Protein AF-A0A2E3DW38-F1 (afdb_monomer)

Secondary structure (DSSP, 8-state):
-----------EEEE-TTS-EEEEPSS--------S-GGG-EEE-TTT--EEEE----STTTSEEEE------

Structure (mmCIF, N/CA/C/O backbone):
data_AF-A0A2E3DW38-F1
#
_entry.id   AF-A0A2E3DW38-F1
#
loop_
_atom_site.group_PDB
_atom_site.id
_atom_site.type_symbol
_atom_site.label_atom_id
_atom_site.label_alt_id
_atom_site.label_comp_id
_atom_site.label_asym_id
_atom_site.label_entity_id
_atom_site.label_seq_id
_atom_site.pdbx_PDB_ins_code
_atom_site.Cartn_x
_atom_site.Cartn_y
_atom_site.Cartn_z
_atom_site.occupancy
_atom_site.B_iso_or_equiv
_atom_site.auth_seq_id
_atom_site.auth_comp_id
_atom_site.auth_asym_id
_atom_site.auth_atom_id
_atom_site.pdbx_PDB_model_num
ATOM 1 N N . MET A 1 1 ? -36.451 -18.214 29.723 1.00 38.47 1 MET A N 1
ATOM 2 C CA . MET A 1 1 ? -36.249 -17.672 28.363 1.00 38.47 1 MET A CA 1
ATOM 3 C C . MET A 1 1 ? -34.778 -17.291 28.247 1.00 38.47 1 MET A C 1
ATOM 5 O O . MET A 1 1 ? -34.351 -16.371 28.930 1.00 38.47 1 MET A O 1
ATOM 9 N N . LYS A 1 2 ? -33.972 -18.088 27.535 1.00 43.28 2 LYS A N 1
ATOM 10 C CA . LYS A 1 2 ? -32.544 -17.807 27.341 1.00 43.28 2 LYS A CA 1
ATOM 11 C C . LYS A 1 2 ? -32.446 -16.750 26.250 1.00 43.28 2 LYS A C 1
ATOM 13 O O . LYS A 1 2 ? -32.777 -17.015 25.103 1.00 43.28 2 LYS A O 1
ATOM 18 N N . ILE A 1 3 ? -32.111 -15.530 26.642 1.00 50.91 3 ILE A N 1
ATOM 19 C CA . ILE A 1 3 ? -31.723 -14.491 25.698 1.00 50.91 3 ILE A CA 1
ATOM 20 C C . ILE A 1 3 ? -30.290 -14.800 25.280 1.00 50.91 3 ILE A C 1
ATOM 22 O O . ILE A 1 3 ? -29.346 -14.425 25.972 1.00 50.91 3 ILE A O 1
ATOM 26 N N . ASP A 1 4 ? -30.132 -15.511 24.166 1.00 52.69 4 ASP A N 1
ATOM 27 C CA . ASP A 1 4 ? -28.860 -15.581 23.454 1.00 52.69 4 ASP A CA 1
ATOM 28 C C . ASP A 1 4 ? -28.553 -14.170 22.935 1.00 52.69 4 ASP A C 1
ATOM 30 O O . ASP A 1 4 ? -28.871 -13.799 21.805 1.00 52.69 4 ASP A O 1
ATOM 34 N N . ARG A 1 5 ? -27.989 -13.324 23.808 1.00 51.81 5 ARG A N 1
ATOM 35 C CA . ARG A 1 5 ? -27.374 -12.051 23.431 1.00 51.81 5 ARG A CA 1
ATOM 36 C C . ARG A 1 5 ? -26.123 -12.380 22.624 1.00 51.81 5 ARG A C 1
ATOM 38 O O . ARG A 1 5 ? -25.006 -12.323 23.134 1.00 51.81 5 ARG A O 1
ATOM 45 N N . GLY A 1 6 ? -26.317 -12.732 21.356 1.00 54.97 6 GLY A N 1
ATOM 46 C CA . GLY A 1 6 ? -25.275 -12.595 20.353 1.00 54.97 6 GLY A CA 1
ATOM 47 C C . GLY A 1 6 ? -24.814 -11.144 20.404 1.00 54.97 6 GLY A C 1
ATOM 48 O O . GLY A 1 6 ? -25.598 -10.238 20.127 1.00 54.97 6 GLY A O 1
ATOM 49 N N . TYR A 1 7 ? -23.586 -10.921 20.870 1.00 58.62 7 TYR A N 1
ATOM 50 C CA . TYR A 1 7 ? -22.973 -9.600 20.916 1.00 58.62 7 TYR A CA 1
ATOM 51 C C . TYR A 1 7 ? -23.106 -8.970 19.528 1.00 58.62 7 TYR A C 1
ATOM 53 O O . TYR A 1 7 ? -22.488 -9.441 18.572 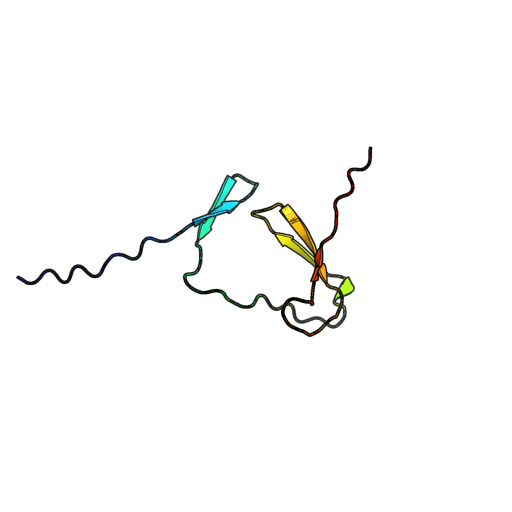1.00 58.62 7 TYR A O 1
ATOM 61 N N . ALA A 1 8 ? -23.930 -7.926 19.407 1.00 59.25 8 ALA A N 1
ATOM 62 C CA . 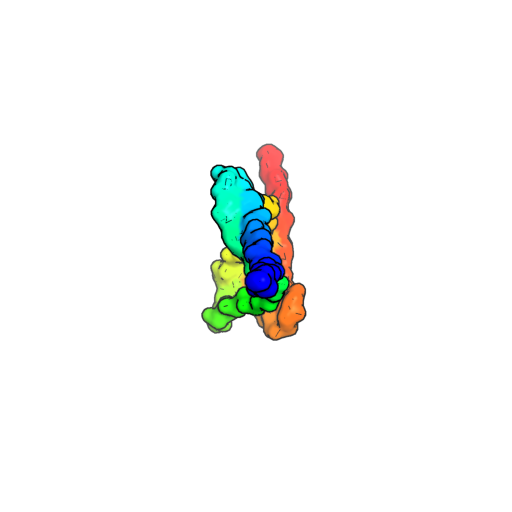ALA A 1 8 ? -23.976 -7.118 18.202 1.00 59.25 8 ALA A CA 1
ATOM 63 C C . ALA A 1 8 ? -22.565 -6.576 17.989 1.00 59.25 8 ALA A C 1
ATOM 65 O O . ALA A 1 8 ? -22.047 -5.805 18.800 1.00 59.25 8 ALA A O 1
ATOM 66 N N . LYS A 1 9 ? -21.902 -7.065 16.946 1.00 67.00 9 LYS A N 1
ATOM 67 C CA . LYS A 1 9 ? -20.540 -6.673 16.636 1.00 67.00 9 LYS A CA 1
ATOM 68 C C . LYS A 1 9 ? -20.552 -5.190 16.300 1.00 67.00 9 LYS A C 1
ATOM 70 O O . LYS A 1 9 ? -21.109 -4.795 15.280 1.00 67.00 9 LYS A O 1
ATOM 75 N N . MET A 1 10 ? -20.001 -4.370 17.191 1.00 74.75 10 MET A N 1
ATOM 76 C CA . MET A 1 10 ? -19.856 -2.942 16.942 1.00 74.75 10 MET A CA 1
ATOM 77 C C . MET A 1 10 ? -19.027 -2.760 15.674 1.00 74.75 10 MET A C 1
ATOM 79 O O . MET A 1 10 ? -17.844 -3.110 15.648 1.00 74.75 10 MET A O 1
ATOM 83 N N . LYS A 1 11 ? -19.662 -2.226 14.628 1.00 80.81 11 LYS A N 1
ATOM 84 C CA . LYS A 1 11 ? -18.958 -1.785 13.429 1.00 80.81 11 LYS A CA 1
ATOM 85 C C . LYS A 1 11 ? -17.987 -0.679 13.823 1.00 80.81 11 LYS A C 1
ATOM 87 O O . LYS A 1 11 ? -18.360 0.257 14.532 1.00 80.81 11 LYS A O 1
ATOM 92 N N . LYS A 1 12 ? -16.735 -0.827 13.404 1.00 92.12 12 LYS A N 1
ATOM 93 C CA . LYS A 1 12 ? -15.709 0.201 13.555 1.00 92.12 12 LYS A CA 1
ATOM 94 C C . LYS A 1 12 ? -15.686 1.059 12.299 1.00 92.12 12 LYS A C 1
ATOM 96 O O . LYS A 1 12 ? -16.029 0.584 11.220 1.00 92.12 12 LYS A O 1
ATOM 101 N N . TYR A 1 13 ? -15.280 2.310 12.461 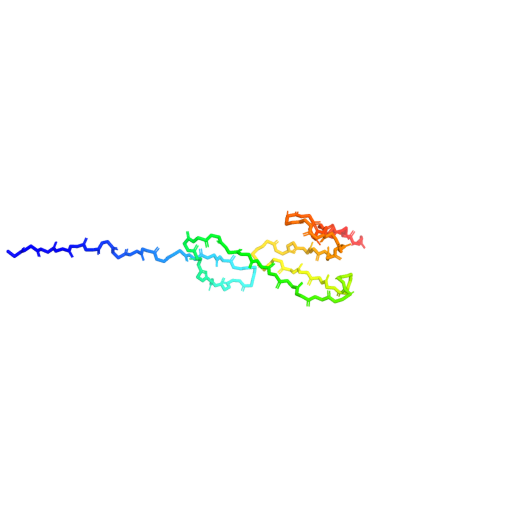1.00 94.56 13 TYR A N 1
ATOM 102 C CA . TYR A 1 13 ? -15.222 3.290 11.386 1.00 94.56 13 TYR A CA 1
ATOM 103 C C . TYR A 1 13 ? -13.885 4.016 11.419 1.00 94.56 13 TYR A C 1
ATOM 105 O O . TYR A 1 13 ? -13.326 4.231 12.498 1.00 94.56 13 TYR A O 1
ATOM 113 N N . ARG A 1 14 ? -13.414 4.452 10.251 1.00 95.06 14 ARG A N 1
ATOM 114 C CA . ARG A 1 14 ? -12.268 5.362 10.126 1.00 95.06 14 ARG A CA 1
ATOM 115 C C . ARG A 1 14 ? -12.697 6.689 9.531 1.00 95.06 14 ARG A C 1
ATOM 117 O O . ARG A 1 14 ? -13.566 6.715 8.663 1.00 95.06 14 ARG A O 1
ATOM 124 N N . LYS A 1 15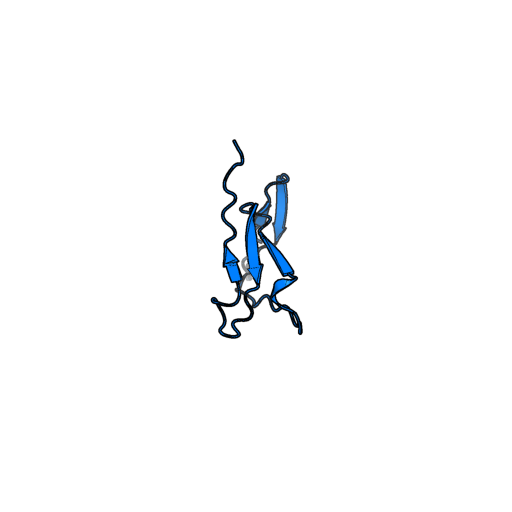 ? -12.090 7.780 10.003 1.00 96.56 15 LYS A N 1
ATOM 125 C CA . LYS A 1 15 ? -12.382 9.138 9.539 1.00 96.56 15 LYS A CA 1
ATOM 126 C C . LYS A 1 15 ? -11.358 9.562 8.492 1.00 96.56 15 LYS A C 1
ATOM 128 O O . LYS A 1 15 ? -10.161 9.540 8.754 1.00 96.56 15 LYS A O 1
ATOM 133 N N . LEU A 1 16 ? -11.837 9.962 7.324 1.00 96.81 16 LEU A N 1
ATOM 134 C CA . LEU A 1 16 ? -11.007 10.438 6.223 1.00 96.81 16 LEU A CA 1
ATOM 135 C C . LEU A 1 16 ? -10.672 11.928 6.391 1.00 96.81 16 LEU A C 1
ATOM 137 O O . LEU A 1 16 ? -11.350 12.657 7.122 1.00 96.81 16 LEU A O 1
ATOM 141 N N . LYS A 1 17 ? -9.665 12.420 5.658 1.00 95.25 17 LYS A N 1
ATOM 142 C CA . LYS A 1 17 ? -9.282 13.846 5.678 1.00 95.25 17 LYS A CA 1
ATOM 143 C C . LYS A 1 17 ? -10.396 14.805 5.261 1.00 95.25 17 LYS A C 1
ATOM 145 O O . LYS A 1 17 ? -10.401 15.949 5.703 1.00 95.25 17 LYS A O 1
ATOM 150 N N . ASN A 1 18 ? -11.328 14.358 4.424 1.00 93.81 18 ASN A N 1
ATOM 151 C CA . ASN A 1 18 ? -12.484 15.153 4.003 1.00 93.81 18 ASN A CA 1
ATOM 152 C C . ASN A 1 18 ? -13.626 15.167 5.043 1.00 93.81 18 ASN A C 1
ATOM 154 O O . ASN A 1 18 ? -14.630 15.839 4.829 1.00 93.81 18 ASN A O 1
ATOM 158 N N . GLY A 1 19 ? -13.482 14.450 6.164 1.00 94.75 19 GLY A N 1
ATOM 159 C CA . GLY A 1 19 ? -14.471 14.371 7.238 1.00 94.75 19 GLY A CA 1
ATOM 160 C C . GLY A 1 19 ? -15.450 13.200 7.133 1.00 94.75 19 GLY A C 1
ATOM 161 O O . GLY A 1 19 ? -16.153 12.936 8.111 1.00 94.75 19 GLY A O 1
ATOM 162 N N . GLU A 1 20 ? -15.472 12.476 6.012 1.00 96.50 20 GLU A N 1
ATOM 163 C CA . GLU A 1 20 ? -16.306 11.285 5.830 1.00 96.50 20 GLU A CA 1
ATOM 164 C C . GLU A 1 20 ? -15.841 10.123 6.719 1.00 96.50 20 GLU A C 1
ATOM 166 O O . GLU A 1 20 ? -14.693 10.074 7.169 1.00 96.50 20 GLU A O 1
ATOM 171 N N . SER A 1 21 ? -16.747 9.180 6.986 1.00 96.38 21 SER A N 1
ATOM 172 C CA . SER A 1 21 ? -16.457 7.9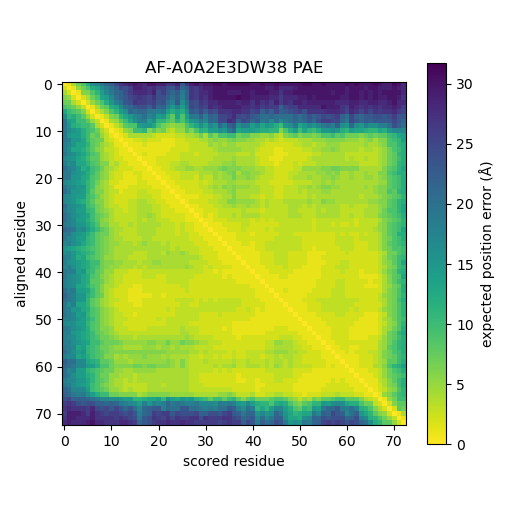59 7.745 1.00 96.38 21 SER A CA 1
ATOM 173 C C . SER A 1 21 ? -16.680 6.724 6.880 1.00 96.38 21 SER A C 1
ATOM 175 O O . SER A 1 21 ? -17.696 6.629 6.196 1.00 96.38 21 SER A O 1
ATOM 177 N N . VAL A 1 22 ? -15.749 5.772 6.931 1.00 95.19 22 VAL A N 1
ATOM 178 C CA . VAL A 1 22 ? -15.807 4.509 6.176 1.00 95.19 22 VAL A CA 1
ATOM 179 C C . VAL A 1 22 ? -15.804 3.308 7.119 1.00 95.19 22 VAL A C 1
ATOM 181 O O . VAL A 1 22 ? -15.158 3.358 8.167 1.00 95.19 22 VAL A O 1
ATOM 184 N N . ASP A 1 23 ? -16.535 2.247 6.760 1.00 95.25 23 ASP A N 1
ATOM 185 C CA . ASP A 1 23 ? -16.579 0.988 7.520 1.00 95.25 23 ASP A CA 1
ATOM 186 C C . ASP A 1 23 ? -15.179 0.342 7.567 1.00 95.25 23 ASP A C 1
ATOM 188 O O . ASP A 1 23 ? -14.531 0.143 6.537 1.00 95.25 23 ASP A O 1
ATOM 192 N N . GLU A 1 24 ? -14.724 -0.039 8.759 1.00 94.75 24 GLU A N 1
ATOM 193 C CA . GLU A 1 24 ? -13.504 -0.825 8.940 1.00 94.75 24 GLU A CA 1
ATOM 194 C C . GLU A 1 24 ? -13.827 -2.324 8.889 1.00 94.75 24 GLU A C 1
ATOM 196 O O . GLU A 1 24 ? -14.666 -2.832 9.640 1.00 94.75 24 GLU A O 1
ATOM 201 N N . LEU A 1 25 ? -13.129 -3.048 8.010 1.00 92.62 25 LEU A N 1
ATOM 202 C CA . LEU A 1 25 ? -13.225 -4.502 7.940 1.00 92.62 25 LEU A CA 1
ATOM 203 C C . LEU A 1 25 ? -12.593 -5.149 9.174 1.00 92.62 25 LEU A C 1
ATOM 205 O O . LEU A 1 25 ? -11.569 -4.719 9.693 1.00 92.62 25 LEU A O 1
ATOM 209 N N . GLU A 1 26 ? -13.180 -6.256 9.609 1.00 91.56 26 GLU A N 1
ATOM 210 C CA . GLU A 1 26 ? -12.727 -6.987 10.796 1.00 91.56 26 GLU A CA 1
ATOM 211 C C . GLU A 1 26 ? -11.362 -7.657 10.620 1.00 91.56 26 GLU A C 1
ATOM 213 O O . GLU A 1 26 ? -10.680 -7.952 11.601 1.00 91.56 26 GLU A O 1
ATOM 218 N N . LYS A 1 27 ? -11.004 -7.963 9.371 1.00 93.25 27 LYS A N 1
ATOM 219 C CA . LYS A 1 27 ? -9.756 -8.612 8.980 1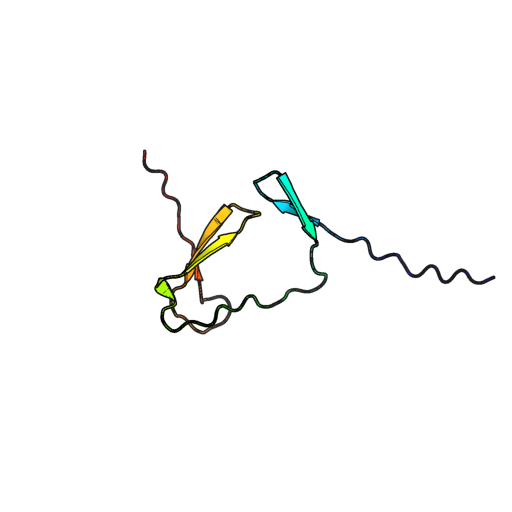.00 93.25 27 LYS A CA 1
ATOM 220 C C . LYS A 1 27 ? -9.121 -7.810 7.855 1.00 93.25 27 LYS A C 1
ATOM 222 O O . LYS A 1 27 ? -9.826 -7.297 6.987 1.00 93.25 27 LYS A O 1
ATOM 227 N N . ALA A 1 28 ? -7.793 -7.747 7.868 1.00 92.12 28 ALA A N 1
ATOM 228 C CA . ALA A 1 28 ? -7.032 -7.163 6.776 1.00 92.12 28 ALA A CA 1
ATOM 229 C C . ALA A 1 28 ? -7.294 -7.927 5.470 1.00 92.12 28 ALA A C 1
ATOM 231 O O . ALA A 1 28 ? -7.446 -9.151 5.474 1.00 92.12 28 ALA A O 1
ATOM 232 N N . ILE A 1 29 ? -7.323 -7.187 4.365 1.00 93.38 29 ILE A N 1
ATOM 233 C CA . ILE A 1 29 ? -7.425 -7.727 3.010 1.00 93.38 29 ILE A CA 1
ATOM 234 C C . ILE A 1 29 ? -6.268 -7.202 2.166 1.00 93.38 29 ILE A C 1
ATOM 236 O O . ILE A 1 29 ? -5.690 -6.154 2.458 1.00 93.38 29 ILE A O 1
ATOM 240 N N . GLU A 1 30 ? -5.948 -7.922 1.100 1.00 91.19 30 GLU A N 1
ATOM 241 C CA . GLU A 1 30 ? -4.938 -7.498 0.138 1.00 91.19 30 GLU A CA 1
ATOM 242 C C . GLU A 1 30 ? -5.544 -6.530 -0.881 1.00 91.19 30 GLU A C 1
ATOM 244 O O . GLU A 1 30 ? -6.545 -6.831 -1.534 1.00 91.19 30 GLU A O 1
ATOM 249 N N . LEU A 1 31 ? -4.907 -5.371 -1.055 1.00 89.81 31 LEU A N 1
ATOM 250 C CA . LEU A 1 31 ? -5.238 -4.428 -2.118 1.00 89.81 31 LEU A CA 1
ATOM 251 C C . LEU A 1 31 ? -4.306 -4.670 -3.315 1.00 89.81 31 LEU A C 1
ATOM 253 O O . LEU A 1 31 ? -3.129 -4.314 -3.275 1.00 89.81 31 LEU A O 1
ATOM 257 N N . ILE A 1 32 ? -4.828 -5.283 -4.383 1.00 89.56 32 ILE A N 1
ATOM 258 C CA . ILE A 1 32 ? -4.039 -5.705 -5.552 1.00 89.56 32 ILE A CA 1
ATOM 259 C C . ILE A 1 32 ? -4.391 -4.860 -6.780 1.00 89.56 32 ILE A C 1
ATOM 261 O O . ILE A 1 32 ? -5.544 -4.810 -7.207 1.00 89.56 32 ILE A O 1
ATOM 265 N N . ILE A 1 33 ? -3.371 -4.278 -7.417 1.00 90.94 33 ILE A N 1
ATOM 266 C CA . ILE A 1 33 ? -3.487 -3.604 -8.718 1.00 90.94 33 ILE A CA 1
ATOM 267 C C . ILE A 1 33 ? -2.806 -4.470 -9.784 1.00 90.94 33 ILE A C 1
ATOM 269 O O . ILE A 1 33 ? -1.584 -4.597 -9.807 1.00 90.94 33 ILE A O 1
ATOM 273 N N . LYS A 1 34 ? -3.583 -5.043 -10.711 1.00 92.81 34 LYS A N 1
ATOM 274 C CA . LYS A 1 34 ? -3.045 -5.789 -11.862 1.00 92.81 34 LYS A CA 1
ATOM 275 C C . LYS A 1 34 ? -2.711 -4.825 -13.001 1.00 92.81 34 LYS A C 1
ATOM 277 O O . LYS A 1 34 ? -3.586 -4.134 -13.514 1.00 92.81 34 LYS A O 1
ATOM 282 N N . THR A 1 35 ? -1.447 -4.765 -13.414 1.00 95.50 35 THR A N 1
ATOM 283 C CA . THR A 1 35 ? -0.983 -3.822 -14.444 1.00 95.50 35 THR A CA 1
ATOM 284 C C . THR A 1 35 ? 0.296 -4.314 -15.118 1.00 95.50 35 THR A C 1
ATOM 286 O O . THR A 1 35 ? 1.090 -5.017 -14.504 1.00 95.50 35 THR A O 1
ATOM 289 N N . LYS A 1 36 ? 0.516 -3.904 -16.372 1.00 96.69 36 LYS A N 1
ATOM 290 C CA . LYS A 1 36 ? 1.800 -4.076 -17.080 1.00 96.69 36 LYS A CA 1
ATOM 291 C C . LYS A 1 36 ? 2.746 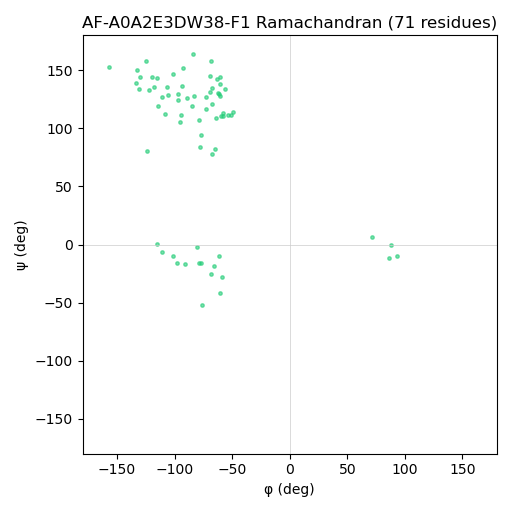-2.879 -16.908 1.00 96.69 36 LYS A C 1
ATOM 293 O O . LYS A 1 36 ? 3.935 -3.000 -17.159 1.00 96.69 36 LYS A O 1
ATOM 298 N N . CYS A 1 37 ? 2.221 -1.733 -16.472 1.00 96.81 37 CYS A N 1
ATOM 299 C CA . CYS A 1 37 ? 2.981 -0.499 -16.265 1.00 96.81 37 CYS A CA 1
ATOM 300 C C . CYS A 1 37 ? 2.767 -0.046 -14.815 1.00 96.81 37 CYS A C 1
ATOM 302 O O . CYS A 1 37 ? 1.874 0.766 -14.571 1.00 96.81 37 CYS A O 1
ATOM 304 N N . PRO A 1 38 ? 3.472 -0.618 -13.825 1.00 96.19 38 PRO A N 1
ATOM 305 C CA . PRO A 1 38 ? 3.264 -0.295 -12.412 1.00 96.19 38 PRO A CA 1
ATOM 306 C C . PRO A 1 38 ? 3.537 1.181 -12.142 1.00 96.19 38 PRO A C 1
ATOM 308 O O . PRO A 1 38 ? 2.716 1.862 -11.538 1.00 96.19 38 PRO A O 1
ATOM 311 N N . THR A 1 39 ? 4.599 1.716 -12.734 1.00 96.12 39 THR A N 1
ATOM 312 C CA . THR A 1 39 ? 5.025 3.099 -12.539 1.00 96.12 39 THR A CA 1
ATOM 313 C C . THR A 1 39 ? 4.002 4.142 -12.975 1.00 96.12 39 THR A C 1
ATOM 315 O O . THR A 1 39 ? 4.202 5.290 -12.634 1.00 96.12 39 THR A O 1
ATOM 318 N N . LYS A 1 40 ? 2.897 3.846 -13.669 1.00 96.75 40 LYS A N 1
ATOM 319 C CA . LYS A 1 40 ? 1.868 4.875 -13.948 1.00 96.75 40 LYS A CA 1
ATOM 320 C C . LYS A 1 40 ? 0.934 5.151 -12.763 1.00 96.75 40 LYS A C 1
ATOM 322 O O . LYS A 1 40 ? 0.214 6.142 -12.778 1.00 96.75 40 LYS A O 1
ATOM 327 N N . TRP A 1 41 ? 0.912 4.265 -11.770 1.00 97.56 41 TRP A N 1
ATOM 328 C CA . TRP A 1 41 ? -0.053 4.311 -10.679 1.00 97.56 41 TRP A CA 1
ATOM 329 C C . TRP A 1 41 ? 0.485 5.062 -9.463 1.00 97.56 41 TRP A C 1
ATOM 331 O O . TRP A 1 41 ? 1.620 4.846 -9.028 1.00 97.56 41 TRP A O 1
ATOM 341 N N . VAL A 1 42 ? -0.377 5.902 -8.892 1.00 96.00 42 VAL A N 1
ATOM 342 C CA . VAL A 1 42 ? -0.199 6.544 -7.588 1.00 96.00 42 VAL A CA 1
ATOM 343 C C . VAL A 1 42 ? -1.386 6.159 -6.713 1.00 96.00 42 VAL A C 1
ATOM 345 O O . VAL A 1 42 ? -2.528 6.235 -7.162 1.00 96.00 42 VAL A O 1
ATOM 348 N N . ILE A 1 43 ? -1.113 5.752 -5.478 1.00 95.38 43 ILE A N 1
ATOM 349 C CA . ILE A 1 43 ? -2.128 5.461 -4.462 1.00 95.38 43 ILE A CA 1
ATOM 350 C C . ILE A 1 43 ? -2.112 6.596 -3.450 1.00 95.38 43 ILE A C 1
ATOM 352 O O . ILE A 1 43 ? -1.039 7.029 -3.033 1.00 95.38 43 ILE A O 1
ATOM 356 N N . LEU A 1 44 ? -3.293 7.072 -3.073 1.00 95.38 44 LEU A N 1
ATOM 357 C CA . LEU A 1 44 ? -3.490 8.051 -2.013 1.00 95.38 44 LEU A CA 1
ATOM 358 C C . LEU A 1 44 ? -4.266 7.373 -0.889 1.00 95.38 44 LEU A C 1
ATOM 360 O O . LEU A 1 44 ? -5.400 6.947 -1.098 1.00 95.38 44 LEU A O 1
ATOM 364 N N . ASP A 1 45 ? -3.666 7.297 0.290 1.00 95.00 45 ASP A N 1
ATOM 365 C CA . ASP A 1 45 ? -4.406 6.969 1.500 1.00 95.00 45 ASP A CA 1
ATOM 366 C C . ASP A 1 45 ? -5.259 8.183 1.896 1.00 95.00 45 ASP A C 1
ATOM 368 O O . ASP A 1 45 ? -4.728 9.255 2.178 1.00 95.00 45 ASP A O 1
ATOM 372 N N . LEU A 1 46 ? -6.584 8.040 1.885 1.00 95.81 46 LEU A N 1
ATOM 373 C CA . LEU A 1 46 ? -7.514 9.128 2.204 1.00 95.81 46 LEU A CA 1
ATOM 374 C C . LEU A 1 46 ? -7.628 9.405 3.712 1.00 95.81 46 LEU A C 1
ATOM 376 O O . LEU A 1 46 ? -8.110 10.474 4.094 1.00 95.81 46 LEU A O 1
ATOM 380 N N . GLU A 1 47 ? -7.177 8.481 4.564 1.00 94.88 47 GLU A N 1
ATOM 381 C CA . GLU A 1 47 ? -7.117 8.660 6.017 1.00 94.88 47 GLU A CA 1
ATOM 382 C C . GLU A 1 47 ? -5.937 9.570 6.389 1.00 94.88 47 GLU A C 1
ATOM 384 O O . GLU A 1 47 ? -6.111 10.605 7.035 1.00 94.88 47 GLU A O 1
ATOM 389 N N . THR A 1 48 ? -4.734 9.245 5.909 1.00 94.50 48 THR A N 1
ATOM 390 C CA . THR A 1 48 ? -3.500 9.972 6.264 1.00 94.50 48 THR A CA 1
ATOM 391 C C . THR A 1 48 ? -3.065 11.010 5.232 1.00 94.50 48 THR A C 1
ATOM 393 O O . THR A 1 48 ? -2.271 11.904 5.534 1.00 94.50 48 THR A O 1
ATOM 396 N N . GLY A 1 49 ? -3.597 10.952 4.012 1.00 93.69 49 GLY A N 1
ATOM 397 C CA . GLY A 1 49 ? -3.173 11.745 2.856 1.00 93.69 49 GLY A CA 1
ATOM 398 C C . GLY A 1 49 ? -1.813 11.351 2.274 1.00 93.69 49 GLY A C 1
ATOM 399 O O . GLY A 1 49 ? -1.319 12.064 1.399 1.00 93.69 49 GLY A O 1
ATOM 400 N N . GLN A 1 50 ? -1.193 10.265 2.744 1.00 95.25 50 GLN A N 1
ATOM 401 C CA . GLN A 1 50 ? 0.082 9.788 2.218 1.00 95.25 50 GLN A CA 1
ATOM 402 C C . GLN A 1 50 ? -0.093 9.270 0.788 1.00 95.25 50 GLN A C 1
ATOM 404 O O . GLN A 1 50 ? -1.016 8.510 0.485 1.00 95.25 50 GLN A O 1
ATOM 409 N N . LYS A 1 51 ? 0.823 9.664 -0.100 1.00 96.19 51 LYS A N 1
ATOM 410 C CA . LYS A 1 51 ? 0.877 9.167 -1.477 1.00 96.19 51 LYS A CA 1
ATOM 411 C C . LYS A 1 51 ? 1.961 8.114 -1.630 1.00 96.19 51 LYS A C 1
ATOM 413 O O . LYS A 1 51 ? 3.032 8.225 -1.036 1.00 96.19 51 LYS A O 1
ATOM 418 N N . TYR A 1 52 ? 1.718 7.141 -2.492 1.00 96.00 52 TYR A N 1
ATOM 419 C CA . TYR A 1 52 ? 2.680 6.104 -2.827 1.00 96.00 52 TYR A CA 1
ATOM 420 C C . TYR A 1 52 ? 2.747 5.902 -4.337 1.00 96.00 52 TYR A C 1
ATOM 422 O O . TYR A 1 52 ? 1.718 5.877 -5.012 1.00 96.00 52 TYR A O 1
ATOM 430 N N . ARG A 1 53 ? 3.955 5.727 -4.876 1.00 96.69 53 ARG A N 1
ATOM 431 C CA . ARG A 1 53 ? 4.193 5.357 -6.274 1.00 96.69 53 ARG A CA 1
ATOM 432 C C . ARG A 1 53 ? 4.400 3.852 -6.363 1.00 96.69 53 ARG A C 1
ATOM 434 O O . ARG A 1 53 ? 5.235 3.307 -5.646 1.00 96.69 53 ARG A O 1
ATOM 441 N N . ALA A 1 54 ? 3.690 3.182 -7.263 1.00 96.88 54 ALA A N 1
ATOM 442 C CA . ALA A 1 54 ? 3.989 1.785 -7.557 1.00 96.88 54 ALA A CA 1
ATOM 443 C C . ALA A 1 54 ? 5.338 1.667 -8.284 1.00 96.88 54 ALA A C 1
ATOM 445 O O . ALA A 1 54 ? 5.597 2.391 -9.248 1.00 96.88 54 ALA A O 1
ATOM 446 N N . ASN A 1 55 ? 6.201 0.768 -7.812 1.00 94.69 55 ASN A N 1
ATOM 447 C CA . ASN A 1 55 ? 7.611 0.692 -8.221 1.00 94.69 55 ASN A CA 1
ATOM 448 C C . ASN A 1 55 ? 7.955 -0.562 -9.052 1.00 94.69 55 ASN A C 1
ATOM 450 O O . ASN A 1 55 ? 9.055 -0.659 -9.584 1.00 94.69 55 ASN A O 1
ATOM 454 N N . GLY A 1 56 ? 7.008 -1.491 -9.210 1.00 93.44 56 GLY A N 1
ATOM 455 C CA . GLY A 1 56 ? 7.169 -2.707 -10.015 1.00 93.44 56 GLY A CA 1
ATOM 456 C C . GLY A 1 56 ? 7.761 -3.907 -9.283 1.00 93.44 56 GLY A C 1
ATOM 457 O O . GLY A 1 56 ? 7.851 -4.975 -9.883 1.00 93.44 56 GLY A O 1
ATOM 458 N N . ASN A 1 57 ? 8.098 -3.775 -7.998 1.00 94.88 57 ASN A N 1
ATOM 459 C CA . ASN A 1 57 ? 8.374 -4.931 -7.154 1.00 94.88 57 ASN A CA 1
ATOM 460 C C . ASN A 1 57 ? 7.105 -5.797 -7.030 1.00 94.88 57 ASN A C 1
ATOM 462 O O . ASN A 1 57 ? 5.997 -5.267 -6.964 1.00 94.88 57 ASN A O 1
ATOM 466 N N . THR A 1 58 ? 7.267 -7.119 -7.020 1.00 92.31 58 THR A N 1
ATOM 467 C CA . THR A 1 58 ? 6.179 -8.103 -6.918 1.00 92.31 58 THR A CA 1
ATOM 468 C C . THR A 1 58 ? 6.028 -8.693 -5.516 1.00 92.31 58 THR A C 1
ATOM 470 O O . THR A 1 58 ? 5.063 -9.405 -5.257 1.00 92.31 58 THR A O 1
ATOM 473 N N . GLU A 1 59 ? 6.971 -8.432 -4.611 1.00 93.12 59 GLU A N 1
ATOM 474 C CA . GLU A 1 59 ? 6.892 -8.861 -3.217 1.00 93.12 59 GLU A CA 1
ATOM 475 C C . GLU A 1 59 ? 5.851 -8.021 -2.461 1.00 93.12 59 GLU A C 1
ATOM 477 O O . GLU A 1 59 ? 5.901 -6.783 -2.459 1.00 93.12 59 GLU A O 1
ATOM 482 N N . ILE A 1 60 ? 4.903 -8.698 -1.805 1.00 89.06 60 ILE A N 1
ATOM 483 C CA . ILE A 1 60 ? 3.867 -8.046 -0.998 1.00 89.06 60 ILE A CA 1
ATOM 484 C C . ILE A 1 60 ? 4.534 -7.172 0.072 1.00 89.06 60 ILE A C 1
ATOM 486 O O . ILE A 1 60 ? 5.487 -7.577 0.729 1.00 89.06 60 ILE A O 1
ATOM 490 N N . GLY A 1 61 ? 4.044 -5.940 0.223 1.00 88.19 61 GLY A N 1
ATOM 491 C CA . GLY A 1 61 ? 4.610 -4.950 1.144 1.00 88.19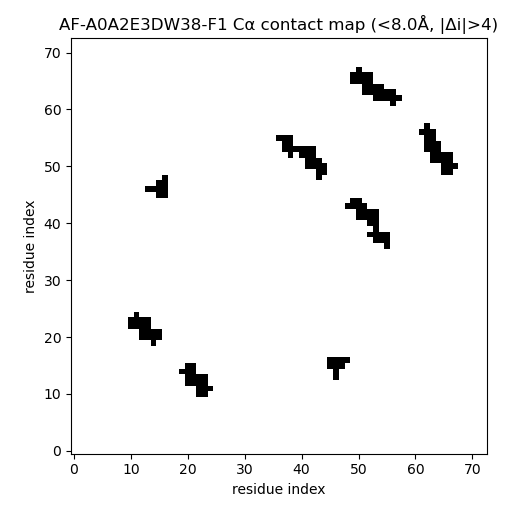 61 GLY A CA 1
ATOM 492 C C . GLY A 1 61 ? 5.757 -4.109 0.572 1.00 88.19 61 GLY A C 1
ATOM 493 O O . GLY A 1 61 ? 6.083 -3.083 1.160 1.00 88.19 61 GLY A O 1
ATOM 494 N N . LYS A 1 62 ? 6.325 -4.463 -0.592 1.00 93.88 62 LYS A N 1
ATOM 495 C CA . LYS A 1 62 ? 7.401 -3.688 -1.250 1.00 93.88 62 LYS A CA 1
ATOM 496 C C . LYS A 1 62 ? 7.008 -3.084 -2.602 1.00 93.88 62 LYS A C 1
ATOM 498 O O . LYS A 1 62 ? 7.818 -2.402 -3.225 1.00 93.88 62 LYS A O 1
ATOM 503 N N . MET A 1 63 ? 5.763 -3.293 -3.039 1.00 95.25 63 MET A N 1
ATOM 504 C CA . MET A 1 63 ? 5.216 -2.844 -4.334 1.00 95.25 63 MET A CA 1
ATOM 505 C C . MET A 1 63 ? 5.124 -1.315 -4.485 1.00 95.25 63 MET A C 1
ATOM 507 O O . MET A 1 63 ? 4.974 -0.806 -5.601 1.00 95.25 63 MET A O 1
ATOM 511 N N . PHE A 1 64 ? 5.174 -0.581 -3.370 1.00 95.50 64 PHE A N 1
ATOM 512 C CA . PHE A 1 64 ? 4.899 0.849 -3.319 1.00 95.50 64 PHE A CA 1
ATOM 513 C C . PHE A 1 64 ? 5.990 1.596 -2.559 1.00 95.50 64 PHE A C 1
ATOM 515 O O . PHE A 1 64 ? 6.385 1.199 -1.466 1.00 95.50 64 PHE A O 1
ATOM 522 N N . THR A 1 65 ? 6.442 2.707 -3.131 1.00 95.69 65 THR A N 1
ATOM 523 C CA . THR A 1 65 ? 7.398 3.623 -2.510 1.00 95.69 65 THR A CA 1
ATOM 524 C C . THR A 1 65 ? 6.648 4.878 -2.063 1.00 95.69 65 THR A C 1
ATOM 526 O O . THR A 1 65 ? 5.913 5.444 -2.880 1.00 95.69 65 THR A O 1
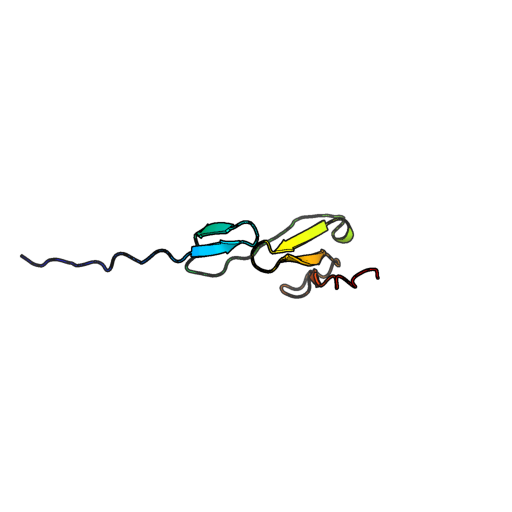ATOM 529 N N . PRO A 1 66 ? 6.780 5.325 -0.801 1.00 95.25 66 PRO A N 1
ATOM 530 C CA . PRO A 1 66 ? 6.165 6.569 -0.358 1.00 95.25 66 PRO A CA 1
ATOM 531 C C . PRO A 1 66 ? 6.707 7.743 -1.175 1.00 95.25 66 PRO A C 1
ATOM 533 O O . PRO A 1 66 ? 7.895 7.816 -1.480 1.00 95.25 66 PRO A O 1
ATOM 536 N N . ILE A 1 67 ? 5.812 8.646 -1.555 1.00 94.50 67 ILE A N 1
ATOM 537 C CA . ILE A 1 67 ? 6.173 9.920 -2.165 1.00 94.50 67 ILE A CA 1
ATOM 538 C C . ILE A 1 67 ? 6.232 10.926 -1.024 1.00 94.50 67 ILE A C 1
ATOM 540 O O . ILE A 1 67 ? 5.198 11.252 -0.435 1.00 94.50 67 ILE A O 1
ATOM 544 N N . GLU A 1 68 ? 7.428 11.403 -0.700 1.00 85.12 68 GLU A N 1
ATOM 545 C CA . GLU A 1 68 ? 7.566 12.554 0.181 1.00 85.12 68 GLU A CA 1
ATOM 546 C C . GLU A 1 68 ? 7.020 13.779 -0.547 1.00 85.12 68 GLU A C 1
ATOM 548 O O . GLU A 1 68 ? 7.470 14.141 -1.634 1.00 85.12 68 GLU A O 1
ATOM 553 N N . THR A 1 69 ? 6.014 14.419 0.037 1.00 66.12 69 THR A N 1
ATOM 554 C CA . THR A 1 69 ? 5.628 15.761 -0.383 1.00 66.12 69 THR A CA 1
ATOM 555 C C . THR A 1 69 ? 6.633 16.722 0.233 1.00 66.12 69 THR A C 1
ATOM 557 O O . THR A 1 69 ? 6.397 17.264 1.313 1.00 66.12 69 THR A O 1
ATOM 560 N N . SER A 1 70 ? 7.780 16.912 -0.416 1.00 54.66 70 SER A N 1
ATOM 561 C CA . SER A 1 70 ? 8.585 18.103 -0.166 1.00 54.66 70 SER A CA 1
ATOM 562 C C . SER A 1 70 ? 7.706 19.300 -0.512 1.00 54.66 70 SER A C 1
ATOM 564 O O . SER A 1 70 ? 7.348 19.478 -1.675 1.00 54.66 70 SER A O 1
ATOM 566 N N . TYR A 1 71 ? 7.296 20.060 0.506 1.00 54.69 71 TYR A N 1
ATOM 567 C CA . TYR A 1 71 ? 6.704 21.380 0.324 1.00 54.69 71 TYR A CA 1
ATOM 568 C C . TYR A 1 71 ? 7.627 22.175 -0.608 1.00 54.69 71 TYR A C 1
ATOM 570 O O . TYR A 1 71 ? 8.777 22.445 -0.255 1.00 54.69 71 TYR A O 1
ATOM 578 N N . GLU A 1 72 ? 7.149 22.513 -1.805 1.00 50.97 72 GLU A N 1
ATOM 579 C CA . GLU A 1 72 ? 7.719 23.639 -2.537 1.00 50.97 72 GLU A CA 1
ATOM 580 C C . GLU A 1 72 ? 7.517 24.879 -1.654 1.00 50.97 72 GLU A C 1
ATOM 582 O O . GLU A 1 72 ? 6.436 25.081 -1.094 1.00 50.97 72 GLU A O 1
ATOM 587 N N . LYS A 1 73 ? 8.620 25.599 -1.431 1.00 37.31 73 LYS A N 1
ATOM 588 C CA . LYS A 1 73 ? 8.683 26.842 -0.655 1.00 37.31 73 LYS A CA 1
ATOM 589 C C . LYS A 1 73 ? 7.739 27.905 -1.200 1.00 37.31 73 LYS A C 1
ATOM 591 O O . LYS A 1 73 ? 7.592 27.968 -2.439 1.00 37.31 73 LYS A O 1
#

pLDDT: mean 85.87, std 16.84, range [37.31, 97.56]

Radius of gyration: 18.43 Å; Cα contacts (8 Å, |Δi|>4): 77; chains: 1; bounding box: 45×45×45 Å

Sequence (73 aa):
MKIDRGYAKMKKYRKLKNGESVDELEKAIELIIKTKCPTKWVILDLETGQKYRANGNTEIGKMFTPIETSYEK

Foldseek 3Di:
DDPPPPPPPDFDWAAFPVGDIDTDDPDDDDDDDDDPCQQVDWDADRRVRWIWGQDPDPDPPPRTDTDDPPPDD

Solvent-accessible surface area (backbone atoms only — not comparable to full-atom values): 4998 Å² total; per-residue (Å²): 133,86,78,80,75,70,75,78,75,77,82,48,69,46,64,30,72,89,70,52,74,44,83,51,72,98,62,91,78,88,88,81,84,91,70,96,60,38,69,80,43,73,49,68,41,58,59,80,64,51,36,27,36,29,68,65,50,84,53,88,91,55,31,56,43,77,52,80,80,74,76,80,130

Mean predicted aligned error: 8.03 Å